Protein AF-A0A4Q3D7Q6-F1 (afdb_monomer)

Nearest PDB structures (foldseek):
  4hc5-assembly2_C  TM=8.866E-01  e=2.748E-04  Sphaerobacter thermophilus DSM 20745
  2i7r-assembly1_B  TM=9.060E-01  e=4.705E-04  Streptococcus pneumoniae
  5umq-assembly1_A  TM=9.287E-01  e=7.043E-04  Streptomyces sp. CB03234
  2pjs-assembly1_B  TM=8.733E-01  e=7.043E-04  Agrobacterium fabrum str. C58
  3itw-assembly1_A-2  TM=8.775E-01  e=3.307E-03  Micromonospora sp. ML1

Secondary structure (DSSP, 8-state):
-EEEEE-SSHHHHHHHHHHTTPPEEEEEEE-TTS-EEEEEE-TT--EEEEEE-GGGGTS-TTPPPP-

Radius of gyration: 13.77 Å; Cα contacts (8 Å, |Δi|>4): 103; chains: 1; bounding box: 45×18×32 Å

Foldseek 3Di:
DEDEDEDQDQQVVVVVVVVVVFDWPADFDQDPLGKTWTWGADPVRYIYIYIHRPVSVPDNPPDDDDD

pLDDT: mean 95.12, std 5.5, range [63.84, 98.69]

Solvent-accessible surface area (backbone atoms only — not comparable to full-atom values): 4032 Å² total; per-residue (Å²): 107,78,50,78,44,83,39,92,54,47,64,64,50,50,55,53,41,42,75,73,68,52,69,63,81,36,71,76,39,80,42,98,84,56,28,34,37,2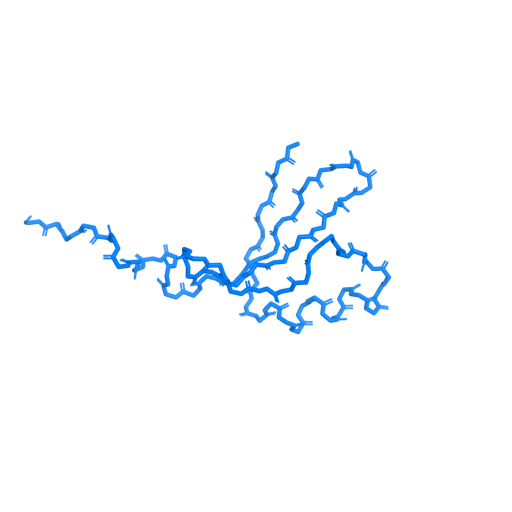5,32,30,60,48,98,87,66,35,40,38,36,43,27,28,40,72,63,43,72,82,63,36,95,84,61,78,79,83,131

Sequence (67 aa):
PVVY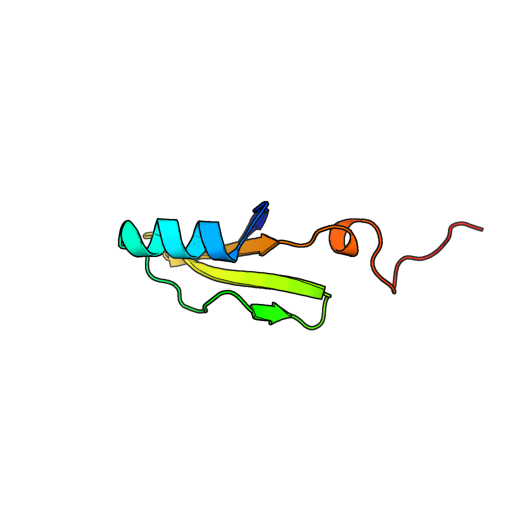FECGDLDVTVAYLQQQGIRFEAEPKDESWGWREARLRDPAGNSVRLYQAGEMRRYPPWRLEND

Structure (mmCIF, N/CA/C/O backbone):
data_AF-A0A4Q3D7Q6-F1
#
_entry.id   AF-A0A4Q3D7Q6-F1
#
loop_
_atom_site.group_PDB
_atom_site.id
_atom_site.type_symbol
_atom_site.label_atom_id
_atom_site.label_alt_id
_ato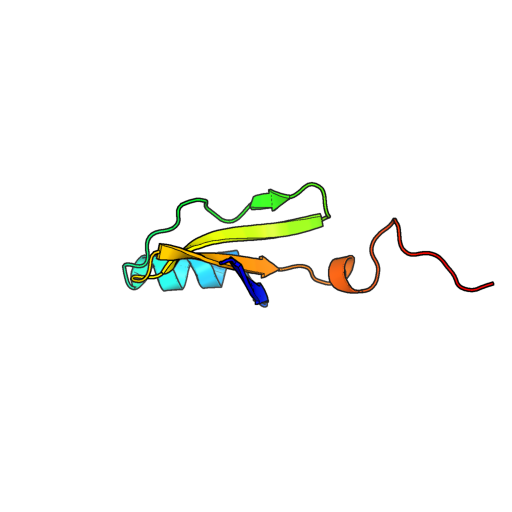m_site.label_comp_id
_atom_site.label_asym_id
_atom_site.label_entity_id
_atom_site.label_seq_id
_atom_site.pdbx_PDB_ins_code
_atom_site.Cartn_x
_atom_site.Cartn_y
_atom_site.Cartn_z
_atom_site.occupancy
_atom_site.B_iso_or_equiv
_atom_site.auth_seq_id
_atom_site.auth_comp_id
_atom_site.auth_asym_id
_atom_site.auth_atom_id
_atom_site.pdbx_PDB_model_num
ATOM 1 N N . PRO A 1 1 ? 3.269 7.506 11.870 1.00 94.94 1 PRO A N 1
ATOM 2 C CA . PRO A 1 1 ? 4.346 6.749 11.177 1.00 94.94 1 PRO A CA 1
ATOM 3 C C . PRO A 1 1 ? 3.742 5.973 9.998 1.00 94.94 1 PRO A C 1
ATOM 5 O O . PRO A 1 1 ? 2.515 5.908 9.903 1.00 94.94 1 PRO A O 1
ATOM 8 N N . VAL A 1 2 ? 4.579 5.439 9.105 1.00 97.81 2 VAL A N 1
ATOM 9 C CA . VAL A 1 2 ? 4.137 4.647 7.947 1.00 97.81 2 VAL A CA 1
ATOM 10 C C . VAL A 1 2 ? 4.845 3.297 7.959 1.00 97.81 2 VAL A C 1
ATOM 12 O O . VAL A 1 2 ? 6.055 3.254 8.170 1.00 97.81 2 VAL A O 1
ATOM 15 N N . VAL A 1 3 ? 4.103 2.217 7.726 1.00 97.62 3 VAL A N 1
ATOM 16 C CA . VAL A 1 3 ? 4.635 0.855 7.586 1.00 97.62 3 VAL A CA 1
ATOM 17 C C . VAL A 1 3 ? 4.178 0.245 6.264 1.00 97.62 3 VAL A C 1
ATOM 19 O O . VAL A 1 3 ? 3.066 0.507 5.806 1.00 97.62 3 VAL A O 1
ATOM 22 N N . TYR A 1 4 ? 5.052 -0.554 5.656 1.00 97.19 4 TYR A N 1
ATOM 23 C CA . TYR A 1 4 ? 4.844 -1.183 4.357 1.00 97.19 4 TYR A CA 1
ATOM 24 C C . TYR A 1 4 ? 4.882 -2.705 4.507 1.00 97.19 4 TYR A C 1
ATOM 26 O O . TYR A 1 4 ? 5.871 -3.246 5.001 1.00 97.19 4 TYR A O 1
ATOM 34 N N . 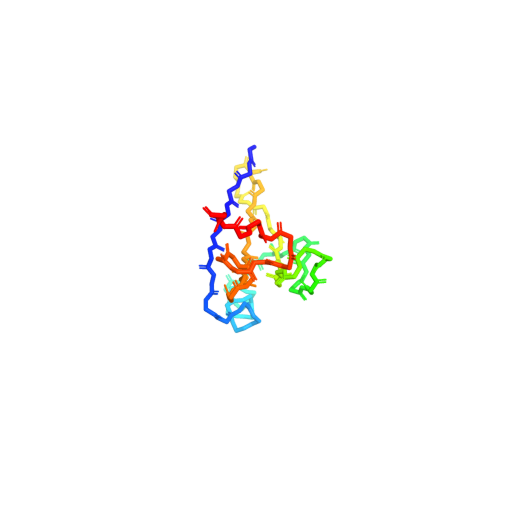PHE A 1 5 ? 3.839 -3.388 4.039 1.00 97.12 5 PHE A N 1
ATOM 35 C CA . PHE A 1 5 ? 3.775 -4.848 3.953 1.00 97.12 5 PHE A CA 1
ATOM 36 C C . PHE A 1 5 ? 3.629 -5.272 2.494 1.00 97.12 5 PHE A C 1
ATOM 38 O O . PHE A 1 5 ? 2.737 -4.796 1.793 1.00 97.12 5 PHE A O 1
ATOM 45 N N . GLU A 1 6 ? 4.518 -6.153 2.044 1.00 96.25 6 GLU A N 1
ATOM 46 C CA . GLU A 1 6 ? 4.439 -6.727 0.703 1.00 96.25 6 GLU A CA 1
ATOM 47 C C . GLU A 1 6 ? 3.459 -7.905 0.693 1.00 96.25 6 GLU A C 1
ATOM 49 O O . GLU A 1 6 ? 3.495 -8.758 1.584 1.00 96.25 6 GLU A O 1
ATOM 54 N N . CYS A 1 7 ? 2.592 -7.950 -0.313 1.00 94.31 7 CYS A N 1
ATOM 55 C CA . CYS A 1 7 ? 1.615 -9.005 -0.547 1.00 94.31 7 CYS A CA 1
ATOM 56 C C . CYS A 1 7 ? 1.893 -9.670 -1.900 1.00 94.31 7 CYS A C 1
ATOM 58 O O . CYS A 1 7 ? 2.346 -9.015 -2.838 1.00 94.31 7 CYS A O 1
ATOM 60 N N . GLY A 1 8 ? 1.608 -10.972 -2.001 1.00 92.50 8 GLY A N 1
ATOM 61 C CA . GLY A 1 8 ? 1.730 -11.701 -3.266 1.00 92.50 8 GLY A CA 1
ATOM 62 C C . GLY A 1 8 ? 0.700 -11.232 -4.295 1.00 92.50 8 GLY A C 1
ATOM 63 O O . GLY A 1 8 ? 1.080 -10.775 -5.366 1.00 92.50 8 GLY A O 1
ATOM 64 N N . ASP A 1 9 ? -0.584 -11.310 -3.930 1.00 96.50 9 ASP A N 1
ATOM 65 C CA . ASP A 1 9 ? -1.712 -10.756 -4.687 1.00 96.50 9 ASP A CA 1
ATOM 66 C C . ASP A 1 9 ? -2.421 -9.707 -3.821 1.00 96.50 9 ASP A C 1
ATOM 68 O O . ASP A 1 9 ? -3.008 -10.028 -2.776 1.00 96.50 9 ASP A O 1
ATOM 72 N N . LEU A 1 10 ? -2.302 -8.436 -4.212 1.00 98.19 10 LEU A N 1
ATOM 73 C CA . LEU A 1 10 ? -2.844 -7.334 -3.426 1.00 98.19 10 LEU A CA 1
ATOM 74 C C . LEU A 1 10 ? -4.373 -7.283 -3.472 1.00 98.19 10 LEU A C 1
ATOM 76 O O . LEU A 1 10 ? -4.990 -7.020 -2.440 1.00 98.19 10 LEU A O 1
ATOM 80 N N . ASP A 1 11 ? -4.983 -7.547 -4.624 1.00 98.25 11 ASP A N 1
ATOM 81 C CA . ASP A 1 11 ? -6.436 -7.465 -4.791 1.00 98.25 11 ASP A CA 1
ATOM 82 C C . ASP A 1 11 ? -7.144 -8.526 -3.949 1.00 98.25 11 ASP A C 1
ATOM 84 O O . ASP A 1 11 ? -8.076 -8.213 -3.204 1.00 98.25 11 ASP A O 1
ATOM 88 N N . VAL A 1 12 ? -6.644 -9.765 -3.983 1.00 98.44 12 VAL A N 1
ATOM 89 C CA . VAL A 1 12 ? -7.166 -10.860 -3.153 1.00 98.44 12 VAL A CA 1
ATOM 90 C C . VAL A 1 12 ? -7.006 -10.539 -1.667 1.00 98.44 12 VAL A C 1
ATOM 92 O O . VAL A 1 12 ? -7.936 -10.740 -0.882 1.00 98.44 12 VAL A O 1
ATOM 95 N N . THR A 1 13 ? -5.846 -10.004 -1.274 1.00 98.25 13 THR A N 1
ATOM 96 C CA . THR A 1 13 ? -5.575 -9.648 0.125 1.00 98.25 13 THR A CA 1
ATOM 97 C C . THR A 1 13 ? -6.518 -8.550 0.610 1.00 98.25 13 THR A C 1
ATOM 99 O O . THR A 1 13 ? -7.111 -8.683 1.682 1.00 98.25 13 THR A O 1
ATOM 102 N N . VAL A 1 14 ? -6.700 -7.477 -0.165 1.00 98.50 14 VAL A N 1
ATOM 103 C CA . VAL A 1 14 ? -7.599 -6.382 0.219 1.00 98.50 14 VAL A CA 1
ATOM 104 C C . VAL A 1 14 ? -9.046 -6.854 0.292 1.00 98.50 14 VAL A C 1
ATOM 106 O O . VAL A 1 14 ? -9.699 -6.592 1.303 1.00 98.50 14 VAL A O 1
ATOM 109 N N . ALA A 1 15 ? -9.524 -7.614 -0.697 1.00 98.50 15 ALA A N 1
ATOM 110 C CA . ALA A 1 15 ? -10.883 -8.149 -0.689 1.00 98.50 15 ALA A CA 1
ATOM 111 C C . ALA A 1 15 ? -11.147 -9.025 0.549 1.00 98.50 15 ALA A C 1
ATOM 113 O O . ALA A 1 15 ? -12.174 -8.877 1.214 1.00 98.50 15 ALA A O 1
ATOM 114 N N . TYR A 1 16 ? -10.198 -9.897 0.906 1.00 98.50 16 TYR A N 1
ATOM 115 C CA . TYR A 1 16 ? -10.280 -10.702 2.124 1.00 98.50 16 TYR A CA 1
ATOM 116 C C . TYR A 1 16 ? -10.365 -9.826 3.384 1.00 98.50 16 TYR A C 1
ATOM 118 O O . TYR A 1 16 ? -11.246 -10.027 4.218 1.00 98.50 16 TYR A O 1
ATOM 126 N N . LEU A 1 17 ? -9.494 -8.823 3.522 1.00 98.19 17 LEU A N 1
ATOM 127 C CA . LEU A 1 17 ? -9.463 -7.953 4.702 1.00 98.19 17 LEU A CA 1
ATOM 128 C C . LEU A 1 17 ? -10.714 -7.068 4.823 1.00 98.19 17 LEU A C 1
ATOM 130 O O . LEU A 1 17 ? -11.217 -6.863 5.929 1.00 98.19 17 LEU A O 1
ATOM 134 N N . GLN A 1 18 ? -11.259 -6.592 3.704 1.00 98.50 18 GLN A N 1
ATOM 135 C CA . GLN A 1 18 ? -12.531 -5.866 3.672 1.00 98.50 18 GLN A CA 1
ATOM 136 C C . GLN A 1 18 ? -13.694 -6.738 4.153 1.00 98.50 18 GLN A C 1
ATOM 138 O O . GLN A 1 18 ? -14.527 -6.265 4.926 1.00 98.50 18 GLN A O 1
ATOM 143 N N . GLN A 1 19 ? -13.727 -8.025 3.781 1.00 98.62 19 GLN A N 1
ATOM 144 C CA . GLN A 1 19 ? -14.721 -8.976 4.302 1.00 98.62 19 GLN A CA 1
ATOM 145 C C . GLN A 1 19 ? -14.595 -9.186 5.818 1.00 98.62 19 GLN A C 1
ATOM 147 O O . GLN A 1 19 ? -15.592 -9.464 6.479 1.00 98.62 19 GLN A O 1
ATOM 152 N N . GLN A 1 20 ? -13.399 -8.997 6.385 1.00 98.31 20 GLN A N 1
ATOM 153 C CA . GLN A 1 20 ? -13.174 -8.999 7.836 1.00 98.31 20 GLN A CA 1
ATOM 154 C C . GLN A 1 20 ? -13.502 -7.650 8.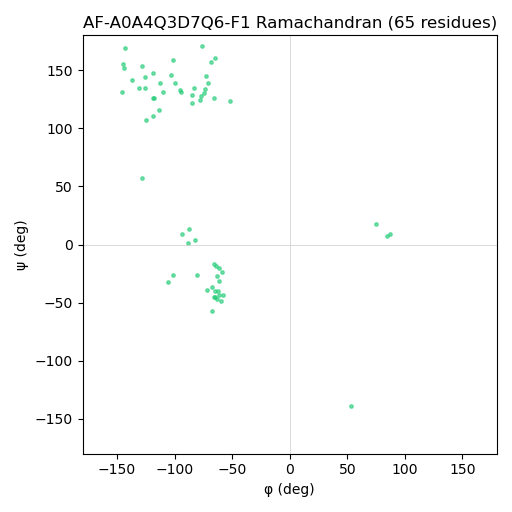508 1.00 98.31 20 GLN A C 1
ATOM 156 O O . GLN A 1 20 ? -13.290 -7.487 9.708 1.00 98.31 20 GLN A O 1
ATOM 161 N N . GLY A 1 21 ? -14.018 -6.669 7.760 1.00 98.12 21 GLY A N 1
ATOM 162 C CA . GLY A 1 21 ? -14.421 -5.361 8.279 1.00 98.12 21 GLY A CA 1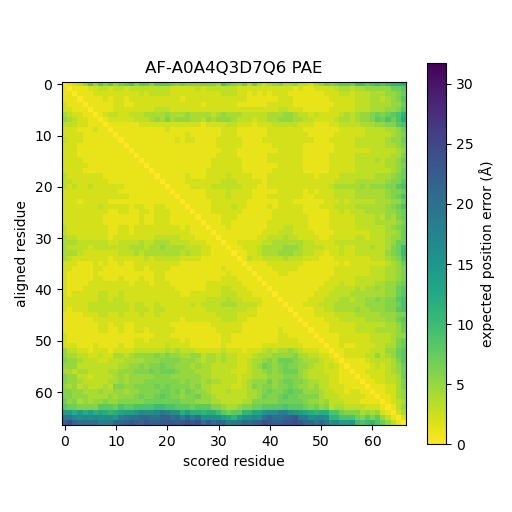
ATOM 163 C C . GLY A 1 21 ? -13.307 -4.312 8.329 1.00 98.12 21 GLY A C 1
ATOM 164 O O . 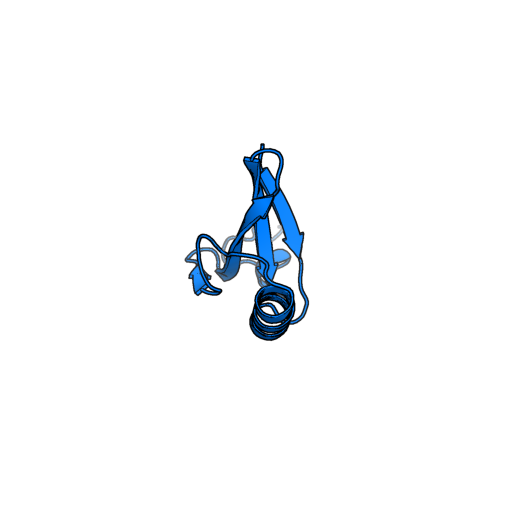GLY A 1 21 ? -13.519 -3.233 8.889 1.00 98.12 21 GLY A O 1
ATOM 165 N N . ILE A 1 22 ? -12.135 -4.583 7.744 1.00 98.12 22 ILE A N 1
ATOM 166 C CA . ILE A 1 22 ? -11.059 -3.591 7.650 1.00 98.12 22 ILE A CA 1
ATOM 167 C C . ILE A 1 22 ? -11.407 -2.553 6.584 1.00 98.12 22 ILE A C 1
ATOM 169 O O . ILE A 1 22 ? -11.76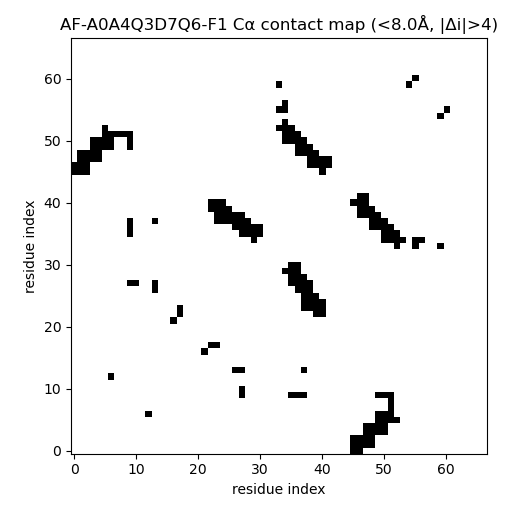0 -2.884 5.454 1.00 98.12 22 ILE A O 1
ATOM 173 N N . ARG A 1 23 ? -11.283 -1.274 6.945 1.00 97.75 23 ARG A N 1
ATOM 174 C CA . ARG A 1 23 ? -11.548 -0.150 6.043 1.00 97.75 23 ARG A CA 1
ATOM 175 C C . ARG A 1 23 ? -10.262 0.336 5.397 1.00 97.75 23 ARG A C 1
ATOM 177 O O . ARG A 1 23 ? -9.278 0.594 6.088 1.00 97.75 23 ARG A O 1
ATOM 184 N N . PHE A 1 24 ? -10.319 0.520 4.087 1.00 98.38 24 PHE A N 1
ATOM 185 C CA . PHE A 1 24 ? -9.243 1.108 3.308 1.00 98.38 24 PHE A CA 1
ATOM 186 C C . PHE A 1 24 ? -9.539 2.583 3.035 1.00 98.38 24 PHE A C 1
ATOM 188 O O . PHE A 1 24 ? -10.671 2.974 2.764 1.00 98.38 24 PHE A O 1
ATOM 195 N N . GLU A 1 25 ? -8.504 3.409 3.144 1.00 98.38 25 GLU A N 1
ATOM 196 C CA . GLU A 1 25 ? -8.521 4.809 2.714 1.00 98.38 25 GLU A CA 1
ATOM 197 C C . GLU A 1 25 ? -8.299 4.930 1.201 1.00 98.38 25 GLU A C 1
ATOM 199 O O . GLU A 1 25 ? -8.712 5.915 0.592 1.00 98.38 25 GLU A O 1
ATOM 204 N N . ALA A 1 26 ? -7.624 3.946 0.599 1.00 98.25 26 ALA A N 1
ATOM 205 C CA . ALA A 1 26 ? -7.493 3.810 -0.845 1.00 98.25 26 ALA A CA 1
ATOM 206 C C . ALA A 1 26 ? -7.461 2.329 -1.237 1.00 98.25 26 ALA A C 1
ATOM 208 O O . ALA A 1 26 ? -6.686 1.553 -0.668 1.00 98.25 26 ALA A O 1
ATOM 209 N N . GLU A 1 27 ? -8.280 1.985 -2.227 1.00 98.44 27 GLU A N 1
ATOM 210 C CA . GLU A 1 27 ? -8.304 0.674 -2.879 1.00 98.44 27 GLU A CA 1
ATOM 211 C C . GLU A 1 27 ? -6.989 0.384 -3.630 1.00 98.44 27 GLU A C 1
ATOM 213 O O . GLU A 1 27 ? -6.250 1.328 -3.946 1.00 98.44 27 GLU A O 1
ATOM 218 N N . PRO A 1 28 ? -6.695 -0.894 -3.942 1.00 98.44 28 PRO A N 1
ATOM 219 C CA . PRO A 1 28 ? -5.565 -1.280 -4.776 1.00 98.44 28 PRO A CA 1
ATOM 220 C C . PRO A 1 28 ? -5.539 -0.517 -6.101 1.00 98.44 28 PRO A C 1
ATOM 222 O O . PRO A 1 28 ? -6.481 -0.570 -6.896 1.00 98.44 28 PRO A O 1
ATOM 225 N N . LYS A 1 29 ? -4.427 0.163 -6.365 1.00 98.31 29 LYS A N 1
ATOM 226 C CA . LYS A 1 29 ? -4.176 0.830 -7.644 1.00 98.31 29 LYS A CA 1
ATOM 227 C C . LYS A 1 29 ? -2.714 0.738 -8.036 1.00 98.31 29 LYS A C 1
ATOM 229 O O . LYS A 1 29 ? -1.841 0.681 -7.172 1.00 98.31 29 LYS A O 1
ATOM 234 N N . ASP A 1 30 ? -2.465 0.769 -9.336 1.00 97.25 30 ASP A N 1
ATOM 235 C CA . ASP A 1 30 ? -1.111 0.837 -9.867 1.00 97.25 30 ASP A CA 1
ATOM 236 C C . ASP A 1 30 ? -0.593 2.270 -9.715 1.00 97.25 30 ASP A C 1
ATOM 238 O O . ASP A 1 30 ? -1.255 3.241 -10.090 1.00 97.25 30 ASP A O 1
ATOM 242 N N . GLU A 1 31 ? 0.580 2.404 -9.115 1.00 95.88 31 GLU A N 1
ATOM 243 C CA . GLU A 1 31 ? 1.240 3.681 -8.882 1.00 95.88 31 GLU A CA 1
ATOM 244 C C . GLU A 1 31 ? 2.349 3.905 -9.920 1.00 95.88 31 GLU A C 1
ATOM 246 O O . GLU A 1 31 ? 2.883 2.971 -10.521 1.00 95.88 31 GLU A O 1
ATOM 251 N N . SER A 1 32 ? 2.741 5.164 -10.126 1.00 92.50 32 SER A N 1
ATOM 252 C CA . SER A 1 32 ? 3.707 5.551 -11.169 1.00 92.50 32 SER A CA 1
ATOM 253 C C . SER A 1 32 ? 5.114 4.970 -10.985 1.00 92.50 32 SER A C 1
ATOM 255 O O . SER A 1 32 ? 5.884 4.906 -11.938 1.00 92.50 32 SER A O 1
ATOM 257 N N . TRP A 1 33 ? 5.449 4.516 -9.778 1.00 89.75 33 TRP A N 1
ATOM 258 C CA . TRP A 1 33 ? 6.683 3.790 -9.463 1.00 89.75 33 TRP A CA 1
ATOM 259 C C . TRP A 1 33 ? 6.558 2.268 -9.674 1.00 89.75 33 TRP A C 1
ATOM 261 O O . TRP A 1 33 ? 7.409 1.504 -9.224 1.00 89.75 33 TRP A O 1
ATOM 271 N N . GLY A 1 34 ? 5.498 1.821 -10.351 1.00 91.62 34 GLY A N 1
ATOM 272 C CA . GLY A 1 34 ? 5.310 0.448 -10.818 1.00 91.62 34 GLY A CA 1
ATOM 273 C C . GLY A 1 34 ? 4.932 -0.557 -9.732 1.00 91.62 34 GLY A C 1
ATOM 274 O O . GLY A 1 34 ? 5.096 -1.757 -9.935 1.00 91.62 34 GLY A O 1
ATOM 275 N N . TRP A 1 35 ? 4.456 -0.093 -8.576 1.00 95.75 35 TRP A N 1
ATOM 276 C CA . TRP A 1 35 ? 3.875 -0.960 -7.549 1.00 95.75 35 TRP A CA 1
ATOM 277 C C . TRP A 1 35 ? 2.361 -0.845 -7.591 1.00 95.75 35 TRP A C 1
ATOM 279 O O . TRP A 1 35 ? 1.830 0.247 -7.788 1.00 95.75 35 TRP A O 1
ATOM 289 N N . ARG A 1 36 ? 1.673 -1.946 -7.309 1.00 97.69 36 ARG A N 1
ATOM 290 C CA . ARG A 1 36 ? 0.264 -1.900 -6.930 1.00 97.69 36 ARG A CA 1
ATOM 291 C C . ARG A 1 36 ? 0.181 -1.636 -5.431 1.00 97.69 36 ARG A C 1
ATOM 293 O O . ARG A 1 36 ? 0.862 -2.324 -4.675 1.00 97.69 36 ARG A O 1
ATOM 300 N N . GLU A 1 37 ? -0.589 -0.648 -4.983 1.00 98.44 37 GLU A N 1
ATOM 301 C CA . GLU A 1 37 ? -0.646 -0.229 -3.573 1.00 98.44 37 GLU A CA 1
ATOM 302 C C . GLU A 1 37 ? -2.082 0.034 -3.095 1.00 98.44 37 GLU A C 1
ATOM 304 O O . GLU A 1 37 ? -2.892 0.615 -3.814 1.00 98.44 37 GLU A O 1
ATOM 309 N N . ALA A 1 38 ? -2.363 -0.349 -1.848 1.00 98.69 38 ALA A N 1
ATOM 310 C CA . ALA A 1 38 ? -3.578 -0.047 -1.102 1.00 98.69 38 ALA A CA 1
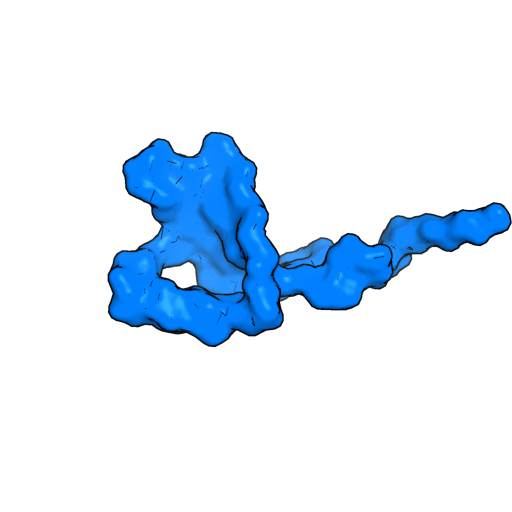ATOM 311 C C . ALA A 1 38 ? -3.227 0.548 0.271 1.00 98.69 38 ALA A C 1
ATOM 313 O O . ALA A 1 38 ? -2.145 0.317 0.827 1.00 98.69 38 ALA A O 1
ATOM 314 N N . ARG A 1 39 ? -4.137 1.349 0.832 1.00 98.56 39 ARG A N 1
ATOM 315 C CA . ARG A 1 39 ? -3.857 2.198 2.002 1.00 98.56 39 ARG A CA 1
ATOM 316 C C . ARG A 1 39 ? -4.919 2.030 3.072 1.00 98.56 39 ARG A C 1
ATOM 318 O O . ARG A 1 39 ? -6.101 2.116 2.764 1.00 98.56 39 ARG A O 1
ATOM 325 N N . LEU A 1 40 ? -4.504 1.882 4.325 1.00 98.44 40 LEU A N 1
ATOM 326 C CA . LEU A 1 40 ? -5.399 1.869 5.486 1.00 98.44 40 LEU A CA 1
ATOM 327 C C . LEU A 1 40 ? -4.754 2.566 6.689 1.00 98.44 40 LEU A C 1
ATOM 329 O O . LEU A 1 40 ? -3.551 2.848 6.687 1.00 98.44 40 LEU A O 1
ATOM 333 N N . ARG A 1 41 ? -5.553 2.811 7.731 1.00 98.31 41 ARG A N 1
ATOM 334 C CA . ARG A 1 41 ? -5.053 3.175 9.062 1.00 98.31 41 ARG A CA 1
ATOM 335 C C . ARG A 1 41 ? -5.331 2.078 10.066 1.00 98.31 41 ARG A C 1
ATOM 337 O O . ARG A 1 41 ? -6.418 1.504 10.076 1.00 98.31 41 ARG A O 1
ATOM 344 N N . ASP A 1 42 ? -4.350 1.819 10.919 1.00 96.75 42 ASP A N 1
ATOM 345 C CA . ASP A 1 42 ? -4.556 0.969 12.084 1.00 96.75 42 ASP A CA 1
ATOM 346 C C . ASP A 1 42 ? -5.330 1.723 13.194 1.00 96.75 42 ASP A C 1
ATOM 348 O O . ASP A 1 42 ? -5.523 2.943 13.104 1.00 96.75 42 ASP A O 1
ATOM 352 N N . PRO A 1 43 ? -5.774 1.035 14.262 1.00 96.81 43 PRO A N 1
ATOM 353 C CA . PRO A 1 43 ? -6.506 1.669 15.362 1.00 96.81 43 PRO A CA 1
ATOM 354 C C . PRO A 1 43 ? -5.724 2.749 16.125 1.00 96.81 43 PRO A C 1
ATOM 356 O O . PRO A 1 43 ? -6.333 3.583 16.791 1.00 96.81 43 PRO A O 1
ATOM 359 N N . ALA A 1 44 ? -4.392 2.749 16.039 1.00 97.38 44 ALA A N 1
ATOM 360 C CA . ALA A 1 44 ? -3.535 3.770 16.634 1.00 97.38 44 ALA A CA 1
ATOM 361 C C . ALA A 1 44 ? -3.296 4.967 15.687 1.00 97.38 44 ALA A C 1
ATOM 363 O O . ALA A 1 44 ? -2.589 5.909 16.045 1.00 97.38 44 ALA A O 1
ATOM 364 N N . GLY A 1 45 ? -3.888 4.956 14.487 1.00 96.88 45 GLY A N 1
ATOM 365 C CA . GLY A 1 45 ? -3.779 6.014 13.484 1.00 96.88 45 GLY A CA 1
ATOM 366 C C . GLY A 1 45 ? -2.542 5.916 12.588 1.00 96.88 45 GLY A C 1
ATOM 367 O O . GLY A 1 45 ? -2.296 6.829 11.787 1.00 96.88 45 GLY A O 1
ATOM 368 N N . ASN A 1 46 ? -1.764 4.834 12.683 1.00 97.88 46 ASN A N 1
ATOM 369 C CA . ASN A 1 46 ? -0.594 4.621 11.838 1.00 97.88 46 ASN A CA 1
ATOM 370 C C . ASN A 1 46 ? -1.022 4.322 10.401 1.00 97.88 46 ASN A C 1
ATOM 372 O O . ASN A 1 46 ? -1.960 3.560 10.167 1.00 97.88 46 ASN A O 1
ATOM 376 N N . SER A 1 47 ? -0.305 4.889 9.430 1.00 98.25 47 SER A N 1
ATOM 377 C CA . SER A 1 47 ? -0.548 4.596 8.020 1.00 98.25 47 SER A CA 1
ATOM 378 C C . SER A 1 47 ? 0.056 3.244 7.664 1.00 98.25 47 SER A C 1
ATOM 380 O O . SER A 1 47 ? 1.263 3.039 7.804 1.00 98.25 47 SER A O 1
ATOM 382 N N . VAL A 1 48 ? -0.765 2.347 7.139 1.00 98.50 48 VAL A N 1
ATOM 383 C CA . VAL A 1 48 ? -0.337 1.046 6.634 1.00 98.50 48 VAL A CA 1
ATOM 384 C C . VAL A 1 48 ? -0.476 1.052 5.114 1.00 98.50 48 VAL A C 1
ATOM 386 O O . VAL A 1 48 ? -1.495 1.480 4.562 1.00 98.50 48 VAL A O 1
ATOM 389 N N . ARG A 1 49 ? 0.581 0.611 4.435 1.00 98.19 49 ARG A N 1
ATOM 390 C CA . ARG A 1 49 ? 0.640 0.428 2.985 1.00 98.19 49 ARG A CA 1
ATOM 391 C C . ARG A 1 49 ? 0.777 -1.059 2.697 1.00 98.19 49 ARG A C 1
ATOM 393 O O . ARG A 1 49 ? 1.773 -1.666 3.084 1.00 98.19 49 ARG A O 1
ATOM 400 N N . LEU A 1 50 ? -0.226 -1.633 2.048 1.00 98.50 50 LEU A N 1
ATOM 401 C CA . LEU A 1 50 ? -0.121 -2.966 1.464 1.00 98.50 50 LEU A CA 1
ATOM 402 C C . LEU A 1 50 ? 0.270 -2.785 0.004 1.00 98.50 50 LEU A C 1
ATOM 404 O O . LEU A 1 50 ? -0.332 -1.955 -0.677 1.00 98.50 50 LEU A O 1
ATOM 408 N N . TYR A 1 51 ? 1.274 -3.509 -0.471 1.00 98.06 51 TYR A N 1
ATOM 409 C CA . TYR A 1 51 ? 1.737 -3.342 -1.844 1.00 98.06 51 TYR A CA 1
ATOM 410 C C . TYR A 1 51 ? 2.191 -4.652 -2.475 1.00 98.06 51 TYR A C 1
ATOM 412 O O . TYR A 1 51 ? 2.622 -5.574 -1.792 1.00 98.06 51 TYR A O 1
ATOM 420 N N . GLN A 1 52 ? 2.130 -4.700 -3.799 1.00 97.69 52 GLN A N 1
ATOM 421 C CA . GLN A 1 52 ? 2.675 -5.756 -4.638 1.00 97.69 52 GLN A CA 1
ATOM 422 C C . GLN A 1 52 ? 3.616 -5.093 -5.645 1.00 97.69 52 GLN A C 1
ATOM 424 O O . GLN A 1 52 ? 3.177 -4.375 -6.544 1.00 97.69 52 GLN A O 1
ATOM 429 N N . ALA A 1 53 ? 4.923 -5.282 -5.453 1.00 94.19 53 ALA A N 1
ATOM 430 C CA . ALA A 1 53 ? 5.952 -4.633 -6.268 1.00 94.19 53 ALA A CA 1
ATOM 431 C C . ALA A 1 53 ? 6.548 -5.554 -7.345 1.00 94.19 53 ALA A C 1
ATOM 433 O O . ALA A 1 53 ? 7.032 -5.066 -8.364 1.00 94.19 53 ALA A O 1
ATOM 434 N N . GLY A 1 54 ? 6.526 -6.876 -7.139 1.00 90.75 54 GLY A N 1
ATOM 435 C CA . GLY A 1 54 ? 7.047 -7.847 -8.105 1.00 90.75 54 GLY A CA 1
ATOM 436 C C . GLY A 1 54 ? 8.493 -7.553 -8.521 1.00 90.75 54 GLY A C 1
ATOM 437 O O . GLY A 1 54 ? 9.329 -7.158 -7.704 1.00 90.75 54 GLY A O 1
ATOM 438 N N . GLU A 1 55 ? 8.796 -7.711 -9.812 1.00 89.94 55 GLU A N 1
ATOM 439 C CA . GLU A 1 55 ? 10.136 -7.435 -10.343 1.00 89.94 55 GLU A CA 1
ATOM 440 C C . GLU A 1 55 ? 10.556 -5.975 -10.170 1.00 89.94 55 GLU A C 1
ATOM 442 O O . GLU A 1 55 ? 11.731 -5.727 -9.912 1.00 89.94 55 GLU A O 1
ATOM 447 N N . MET A 1 56 ? 9.618 -5.021 -10.190 1.00 90.25 56 MET A N 1
ATOM 448 C CA . MET A 1 56 ? 9.887 -3.586 -10.023 1.00 90.25 56 MET A CA 1
ATOM 449 C C . MET A 1 56 ? 10.575 -3.262 -8.687 1.00 90.25 56 MET A C 1
ATOM 451 O O . MET A 1 56 ? 11.274 -2.258 -8.567 1.00 90.25 56 MET A O 1
ATOM 455 N N . ARG A 1 57 ? 10.428 -4.129 -7.672 1.00 90.69 57 ARG A N 1
ATOM 456 C CA . ARG A 1 57 ? 11.133 -3.999 -6.387 1.00 90.69 57 ARG A CA 1
ATOM 457 C C . ARG A 1 57 ? 12.644 -4.155 -6.528 1.00 90.69 57 ARG A C 1
ATOM 459 O O . ARG A 1 57 ? 13.399 -3.479 -5.834 1.00 90.69 57 ARG A O 1
ATOM 466 N N . ARG A 1 58 ? 13.083 -5.094 -7.372 1.00 88.00 58 ARG A N 1
ATOM 467 C CA . ARG A 1 58 ? 14.496 -5.475 -7.527 1.00 88.00 58 ARG A CA 1
ATOM 468 C C . ARG A 1 58 ? 15.100 -4.949 -8.825 1.00 88.00 58 ARG A C 1
ATOM 470 O O . ARG A 1 58 ? 16.290 -4.649 -8.855 1.00 88.00 58 ARG A O 1
ATOM 477 N N . TYR A 1 59 ? 14.308 -4.837 -9.879 1.00 90.94 59 TYR A N 1
ATOM 478 C CA . TYR A 1 59 ? 14.709 -4.475 -11.235 1.00 90.94 59 TYR A CA 1
ATOM 479 C C . TYR A 1 59 ? 13.846 -3.325 -11.783 1.00 90.94 59 TYR A C 1
ATOM 481 O O . TYR A 1 59 ? 13.197 -3.486 -12.814 1.00 90.94 59 TYR A O 1
ATOM 489 N N . PRO A 1 60 ? 13.796 -2.162 -11.107 1.00 91.38 60 PRO A N 1
ATOM 490 C CA . PRO A 1 60 ? 13.092 -1.018 -11.664 1.00 91.38 60 PRO A CA 1
ATOM 491 C C . PRO A 1 60 ? 13.811 -0.457 -12.903 1.00 91.38 60 PRO A C 1
ATOM 493 O O . PRO A 1 60 ? 15.029 -0.607 -13.015 1.00 91.38 60 PRO A O 1
ATOM 496 N N . PRO A 1 61 ? 13.113 0.268 -13.800 1.00 89.06 61 PRO A N 1
ATOM 497 C CA . PRO A 1 61 ? 13.703 0.821 -15.021 1.00 89.06 61 PRO A CA 1
ATOM 498 C C . PRO A 1 61 ? 14.767 1.893 -14.753 1.00 89.06 61 PRO A C 1
ATOM 500 O O . PRO A 1 61 ? 15.555 2.207 -15.634 1.00 89.06 61 PRO A O 1
ATOM 503 N N . TRP A 1 62 ? 14.810 2.454 -13.541 1.00 88.44 62 TRP A N 1
ATOM 504 C CA . TRP A 1 62 ? 15.851 3.390 -13.102 1.00 88.44 62 TRP A CA 1
ATOM 505 C C . TRP A 1 62 ? 17.012 2.708 -12.363 1.00 88.44 62 TRP A C 1
ATOM 507 O O . TRP A 1 62 ? 17.835 3.387 -11.746 1.00 88.44 62 TRP A O 1
ATOM 517 N N . ARG A 1 63 ? 17.075 1.371 -12.352 1.00 89.69 63 ARG A N 1
ATOM 518 C CA . ARG A 1 63 ? 18.209 0.644 -11.780 1.00 89.69 63 ARG A CA 1
ATOM 519 C C . ARG A 1 63 ? 19.462 0.934 -12.608 1.00 89.69 63 ARG A C 1
ATOM 521 O O . ARG A 1 63 ? 19.466 0.712 -13.811 1.00 89.69 63 ARG A O 1
ATOM 528 N N . LEU A 1 64 ? 20.523 1.384 -11.944 1.00 91.12 64 LEU A N 1
ATOM 529 C CA . LEU A 1 64 ? 21.834 1.533 -12.570 1.00 91.12 64 LEU A CA 1
ATOM 530 C C . LEU A 1 64 ? 22.465 0.151 -12.766 1.00 91.12 64 LEU A C 1
ATOM 532 O O . LEU A 1 64 ? 22.432 -0.691 -11.859 1.00 91.12 64 LEU A O 1
ATOM 536 N N . GLU A 1 65 ? 23.015 -0.080 -13.952 1.00 87.44 65 GLU A N 1
ATOM 537 C CA . GLU A 1 65 ? 23.928 -1.193 -14.188 1.00 87.44 65 GLU A CA 1
ATOM 538 C C . GLU A 1 65 ? 25.266 -0.872 -13.512 1.00 87.44 65 GLU A C 1
ATOM 540 O O . GLU A 1 65 ? 25.653 0.292 -13.398 1.00 87.44 65 GLU A O 1
ATOM 545 N N . ASN A 1 66 ? 25.934 -1.896 -12.986 1.00 79.19 66 ASN A N 1
ATOM 546 C CA . ASN A 1 66 ? 27.302 -1.727 -12.514 1.00 79.19 66 ASN A CA 1
ATOM 547 C C . ASN A 1 66 ? 28.212 -1.907 -13.733 1.00 79.19 66 ASN A C 1
ATOM 549 O O . ASN A 1 66 ? 28.138 -2.970 -14.354 1.00 79.19 66 ASN A O 1
ATOM 553 N N . ASP A 1 67 ? 29.019 -0.892 -14.046 1.00 63.84 67 ASP A N 1
ATOM 554 C CA . ASP A 1 67 ? 30.117 -0.976 -15.022 1.00 63.84 67 ASP A CA 1
ATOM 555 C C . ASP A 1 67 ? 31.191 -1.995 -14.593 1.00 63.84 67 ASP A C 1
ATOM 557 O O . ASP A 1 67 ? 31.480 -2.090 -13.371 1.00 63.84 67 ASP A O 1
#

Mean predicted aligned error: 3.16 Å